Protein AF-A0AAJ2STE9-F1 (afdb_monomer_lite)

Sequence (94 aa):
MLGNLTGFHLIIVLAIILLLFGAPKLPALAKSIAQSMRIFKNEVRDDDKAPSDDYTRRDDARRDEYSRRDDATARPTTDGPVVRPSQGDLPPKS

Foldseek 3Di:
DPPPPPPVVVVVVVVVCCVVQNPVRVVVVVVVVVVVVVVVVVVVVVVVDDDDDPPVVVVVVVVVVVVVVVVVVPDPPPPDPPDDPDDDDDDDDD

Radius of gyration: 29.8 Å; chains: 1; bounding box: 43×56×97 Å

Structure (mmCIF, N/CA/C/O backbone):
data_AF-A0AAJ2STE9-F1
#
_entry.id   AF-A0AAJ2STE9-F1
#
loop_
_atom_site.group_PDB
_atom_site.id
_atom_site.type_symbol
_atom_site.label_atom_id
_atom_site.label_alt_id
_atom_site.label_comp_id
_atom_site.label_asym_id
_atom_site.label_entity_id
_atom_site.label_seq_id
_atom_site.pdbx_PDB_ins_code
_atom_site.Cartn_x
_atom_site.Cartn_y
_atom_site.Cartn_z
_atom_site.occupancy
_atom_site.B_iso_or_equiv
_atom_site.auth_seq_id
_atom_site.auth_comp_id
_atom_site.auth_asym_id
_atom_site.auth_atom_id
_atom_site.pdbx_PDB_model_num
ATOM 1 N N . MET A 1 1 ? 16.828 -20.919 -20.750 1.00 53.62 1 MET A N 1
ATOM 2 C CA . MET A 1 1 ? 17.255 -19.501 -20.723 1.00 53.62 1 MET A CA 1
ATOM 3 C C . MET A 1 1 ? 16.061 -18.558 -20.496 1.00 53.62 1 MET A C 1
ATOM 5 O O . MET A 1 1 ? 15.835 -17.662 -21.291 1.00 53.62 1 MET A O 1
ATOM 9 N N . LEU A 1 2 ? 15.275 -18.760 -19.426 1.00 56.31 2 LEU A N 1
ATOM 10 C CA . LEU A 1 2 ? 14.046 -17.981 -19.142 1.00 56.31 2 LEU A CA 1
ATOM 11 C C . LEU A 1 2 ? 13.955 -17.476 -17.685 1.00 56.31 2 LEU A C 1
ATOM 13 O O . LEU A 1 2 ? 13.053 -16.719 -17.354 1.00 56.31 2 LEU A O 1
ATOM 17 N N . GLY A 1 3 ? 14.891 -17.861 -16.810 1.00 60.22 3 GLY A N 1
ATOM 18 C CA . GLY A 1 3 ? 14.813 -17.582 -15.367 1.00 60.22 3 GLY A CA 1
ATOM 19 C C . GLY A 1 3 ? 15.256 -16.181 -14.936 1.00 60.22 3 GLY A C 1
ATOM 20 O O . GLY A 1 3 ? 15.012 -15.797 -13.801 1.00 60.22 3 GLY A O 1
ATOM 21 N N . ASN A 1 4 ? 15.878 -15.405 -15.830 1.00 60.03 4 ASN A N 1
ATOM 22 C CA . ASN A 1 4 ? 16.464 -14.103 -15.484 1.00 60.03 4 ASN A CA 1
ATOM 23 C C . ASN A 1 4 ? 15.572 -12.906 -15.855 1.00 60.03 4 ASN A C 1
ATOM 25 O O . ASN A 1 4 ? 15.936 -11.769 -15.568 1.00 60.03 4 ASN A O 1
ATOM 29 N N . LEU A 1 5 ? 14.422 -13.128 -16.507 1.00 63.59 5 LEU A N 1
ATOM 30 C CA . LEU A 1 5 ? 13.562 -12.031 -16.961 1.00 63.59 5 LEU A CA 1
ATOM 31 C C . LEU A 1 5 ? 12.538 -11.616 -15.898 1.00 63.59 5 LEU A C 1
ATOM 33 O O . LEU A 1 5 ? 12.266 -10.433 -15.750 1.00 63.59 5 LEU A O 1
ATOM 37 N N . THR A 1 6 ? 11.998 -12.528 -15.099 1.00 75.69 6 THR A N 1
ATOM 38 C CA . THR A 1 6 ? 10.863 -12.208 -14.214 1.00 75.69 6 THR A CA 1
ATOM 39 C C . THR A 1 6 ? 11.226 -11.305 -13.034 1.00 75.69 6 THR A C 1
ATOM 41 O O . THR A 1 6 ? 10.464 -10.394 -12.714 1.00 75.69 6 THR A O 1
ATOM 44 N N . GLY A 1 7 ? 12.398 -11.493 -12.419 1.00 84.25 7 GLY A N 1
ATOM 45 C CA . GLY A 1 7 ? 12.797 -10.721 -11.235 1.00 84.25 7 GLY A CA 1
ATOM 46 C C . GLY A 1 7 ? 12.961 -9.225 -11.515 1.00 84.25 7 GLY A C 1
ATOM 47 O O . GLY A 1 7 ? 12.359 -8.393 -10.840 1.00 84.25 7 GLY A O 1
ATOM 48 N N . PHE A 1 8 ? 13.728 -8.873 -12.552 1.00 89.06 8 PHE A N 1
ATOM 49 C CA . PHE A 1 8 ? 13.997 -7.468 -12.874 1.00 89.06 8 PHE A CA 1
ATOM 50 C C . PHE A 1 8 ? 12.779 -6.764 -13.493 1.00 89.06 8 PHE A C 1
ATOM 52 O O . PHE A 1 8 ? 12.551 -5.586 -13.227 1.00 89.06 8 PHE A O 1
ATOM 59 N N . HIS A 1 9 ? 11.949 -7.485 -14.259 1.00 87.50 9 HIS A N 1
ATOM 60 C CA . HIS A 1 9 ? 10.723 -6.921 -14.832 1.00 87.50 9 HIS A CA 1
ATOM 61 C C . HIS A 1 9 ? 9.717 -6.519 -13.746 1.00 87.50 9 HIS A C 1
ATOM 63 O O . HIS A 1 9 ? 9.135 -5.440 -13.839 1.00 87.50 9 HIS A O 1
ATOM 69 N N . LEU A 1 10 ? 9.547 -7.324 -12.688 1.00 90.00 10 LEU A N 1
ATOM 70 C CA . LEU A 1 10 ? 8.665 -6.957 -11.573 1.00 90.00 10 LEU A CA 1
ATOM 71 C C . LEU A 1 10 ? 9.131 -5.689 -10.852 1.00 90.00 10 LEU A C 1
ATOM 73 O O . LEU A 1 10 ? 8.302 -4.846 -10.515 1.00 90.00 10 LEU A O 1
ATOM 77 N N . ILE A 1 11 ? 10.443 -5.518 -10.663 1.00 91.62 11 ILE A N 1
ATOM 78 C CA . ILE A 1 11 ? 11.003 -4.300 -10.060 1.00 91.62 11 ILE A CA 1
ATOM 79 C C . ILE A 1 11 ? 10.712 -3.078 -10.939 1.00 91.62 11 ILE A C 1
ATOM 81 O O . ILE A 1 11 ? 10.294 -2.047 -10.418 1.00 91.62 11 ILE A O 1
ATOM 85 N N . ILE A 1 12 ? 10.878 -3.192 -12.261 1.00 92.81 12 ILE A N 1
ATOM 86 C CA . ILE A 1 12 ? 10.591 -2.096 -13.201 1.00 92.81 12 ILE A CA 1
ATOM 87 C C . ILE A 1 12 ? 9.106 -1.712 -13.160 1.00 92.81 12 ILE A C 1
ATOM 89 O O . ILE A 1 12 ? 8.780 -0.530 -13.071 1.00 92.81 12 ILE A O 1
ATOM 93 N N . VAL A 1 13 ? 8.197 -2.691 -13.173 1.00 92.31 13 VAL A N 1
ATOM 94 C CA . VAL A 1 13 ? 6.752 -2.427 -13.081 1.00 92.31 13 VAL A CA 1
ATOM 95 C C . VAL A 1 13 ? 6.405 -1.758 -11.749 1.00 92.31 13 VAL A C 1
ATOM 97 O O . VAL A 1 13 ? 5.682 -0.762 -11.733 1.00 92.31 13 VAL A O 1
ATOM 100 N N . LEU A 1 14 ? 6.965 -2.246 -10.638 1.00 91.50 14 LEU A N 1
ATOM 101 C CA . LEU A 1 14 ? 6.773 -1.640 -9.322 1.00 91.50 14 LEU A CA 1
ATOM 102 C C . LEU A 1 14 ? 7.294 -0.196 -9.283 1.00 91.50 14 LEU A C 1
ATOM 104 O O . LEU A 1 14 ? 6.626 0.674 -8.727 1.00 91.50 14 LEU A O 1
ATOM 108 N N . ALA A 1 15 ? 8.444 0.073 -9.907 1.00 93.12 15 ALA A N 1
ATOM 109 C CA . ALA A 1 15 ? 9.016 1.411 -10.006 1.00 93.12 15 ALA A CA 1
ATOM 110 C C . ALA A 1 15 ? 8.105 2.370 -10.788 1.00 93.12 15 ALA A C 1
ATOM 112 O O . ALA A 1 15 ? 7.901 3.498 -10.347 1.00 93.12 15 ALA A O 1
ATOM 113 N N . 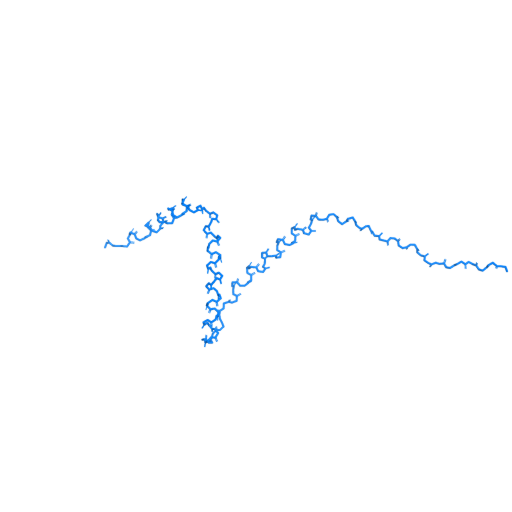ILE A 1 16 ? 7.500 1.921 -11.894 1.00 93.94 16 ILE A N 1
ATOM 114 C CA . ILE A 1 16 ? 6.529 2.720 -12.659 1.00 93.94 16 ILE A CA 1
ATOM 115 C C . ILE A 1 16 ? 5.294 3.024 -11.801 1.00 93.94 16 ILE A C 1
ATOM 117 O O . ILE A 1 16 ? 4.886 4.178 -11.702 1.00 93.94 16 ILE A O 1
ATOM 121 N N . ILE A 1 17 ? 4.728 2.022 -11.122 1.00 91.94 17 ILE A N 1
ATOM 122 C CA . ILE A 1 17 ? 3.568 2.219 -10.237 1.00 91.94 17 ILE A CA 1
ATOM 123 C C . ILE A 1 17 ? 3.913 3.200 -9.104 1.00 91.94 17 ILE A C 1
ATOM 125 O O . ILE A 1 17 ? 3.131 4.100 -8.813 1.00 91.94 17 ILE A O 1
ATOM 129 N N . LEU A 1 18 ? 5.096 3.088 -8.497 1.00 91.31 18 LEU A N 1
ATOM 130 C CA . LEU A 1 18 ? 5.584 4.040 -7.495 1.00 91.31 18 LEU A CA 1
ATOM 131 C C . LEU A 1 18 ? 5.753 5.455 -8.057 1.00 91.31 18 LEU A C 1
ATOM 133 O O . LEU A 1 18 ? 5.501 6.410 -7.330 1.00 91.31 18 LEU A O 1
ATOM 137 N N . LEU A 1 19 ? 6.150 5.607 -9.322 1.00 93.12 19 LEU A N 1
ATOM 138 C CA . LEU A 1 19 ? 6.268 6.914 -9.970 1.00 93.12 19 LEU A CA 1
ATOM 139 C C . LEU A 1 19 ? 4.894 7.565 -10.195 1.00 93.12 19 LEU A C 1
ATOM 141 O O . LEU A 1 19 ? 4.742 8.765 -9.988 1.00 93.12 19 LEU A O 1
ATOM 145 N N . LEU A 1 20 ? 3.896 6.771 -10.601 1.00 92.38 20 LEU A N 1
ATOM 146 C CA . LEU A 1 20 ? 2.538 7.245 -10.893 1.00 92.38 20 LEU A CA 1
ATOM 147 C C . LEU A 1 20 ? 1.732 7.519 -9.619 1.00 92.38 20 LEU A C 1
ATOM 149 O O . LEU A 1 20 ? 1.058 8.540 -9.506 1.00 92.38 20 LEU A O 1
ATOM 153 N N . PHE A 1 21 ? 1.771 6.584 -8.671 1.00 88.44 21 PHE A N 1
ATOM 154 C CA . PHE A 1 21 ? 0.972 6.638 -7.450 1.00 88.44 21 PHE A CA 1
ATOM 155 C C . PHE A 1 21 ? 1.722 7.305 -6.290 1.00 88.44 21 PHE A C 1
ATOM 157 O O . PHE A 1 21 ? 1.094 7.853 -5.389 1.00 88.44 21 PHE A O 1
ATOM 164 N N . GLY A 1 22 ? 3.054 7.295 -6.294 1.00 86.12 22 GLY A N 1
ATOM 165 C CA . GLY A 1 22 ? 3.879 7.759 -5.180 1.00 86.12 22 GLY A CA 1
ATOM 166 C C . GLY A 1 22 ? 4.012 6.724 -4.054 1.00 86.12 22 GLY A C 1
ATOM 167 O O . GLY A 1 22 ? 3.117 5.914 -3.797 1.00 86.12 22 GLY A O 1
ATOM 168 N N . ALA A 1 23 ? 5.120 6.803 -3.310 1.00 83.69 23 ALA A N 1
ATOM 169 C CA . ALA A 1 23 ? 5.402 5.941 -2.157 1.00 83.69 23 ALA A CA 1
ATOM 170 C C . ALA A 1 23 ? 4.292 5.886 -1.076 1.00 83.69 23 ALA A C 1
ATOM 172 O O . ALA A 1 23 ? 4.038 4.792 -0.575 1.00 83.69 23 ALA A O 1
ATOM 173 N N . PRO A 1 24 ? 3.586 6.981 -0.706 1.00 83.19 24 PRO A N 1
ATOM 174 C CA . PRO A 1 24 ? 2.590 6.919 0.369 1.00 83.19 24 PRO A CA 1
ATOM 175 C C . PRO A 1 24 ? 1.227 6.345 -0.056 1.00 83.19 24 PRO A C 1
ATOM 177 O O . PRO A 1 24 ? 0.434 5.971 0.807 1.00 83.19 24 PRO A O 1
ATOM 180 N N . LYS A 1 25 ? 0.916 6.259 -1.358 1.00 85.19 25 LYS A N 1
ATOM 181 C CA . LYS A 1 25 ? -0.401 5.790 -1.833 1.00 85.19 25 LYS A CA 1
ATOM 182 C C . LYS A 1 25 ? -0.493 4.266 -1.922 1.00 85.19 25 LYS A C 1
ATOM 184 O O . LYS A 1 25 ? -1.550 3.716 -1.627 1.00 85.19 25 LYS A O 1
ATOM 189 N N . LEU A 1 26 ? 0.602 3.578 -2.248 1.00 89.62 26 LEU A N 1
ATOM 190 C CA . LEU A 1 26 ? 0.657 2.111 -2.246 1.00 89.62 26 LEU A CA 1
ATOM 191 C C . LEU A 1 26 ? 0.298 1.461 -0.898 1.00 89.62 26 LEU A C 1
ATOM 193 O O . LEU A 1 26 ? -0.562 0.581 -0.900 1.00 89.62 26 LEU A O 1
ATOM 197 N N . PRO A 1 27 ? 0.869 1.871 0.253 1.00 83.19 27 PRO A N 1
ATOM 198 C CA . PRO A 1 27 ? 0.520 1.265 1.537 1.00 83.19 27 PRO A CA 1
ATOM 199 C C . PRO A 1 27 ? -0.932 1.546 1.939 1.00 83.19 27 PRO A C 1
ATOM 201 O O . PRO A 1 27 ? -1.574 0.689 2.542 1.00 83.19 27 PRO A O 1
ATOM 204 N N . ALA A 1 28 ? -1.480 2.709 1.572 1.00 88.25 28 ALA A N 1
ATOM 205 C CA . ALA A 1 28 ? -2.879 3.038 1.834 1.00 88.25 28 ALA A CA 1
ATOM 206 C C . ALA A 1 28 ? -3.841 2.133 1.041 1.00 88.25 28 ALA A C 1
ATOM 208 O O . ALA A 1 28 ? -4.790 1.597 1.613 1.00 88.25 28 ALA A O 1
ATOM 209 N N . LEU A 1 29 ? -3.563 1.917 -0.250 1.00 90.19 29 LEU A N 1
ATOM 210 C CA . LEU A 1 29 ? -4.336 1.012 -1.108 1.00 90.19 29 LEU A CA 1
ATOM 211 C C . LEU A 1 29 ? -4.177 -0.454 -0.686 1.00 90.19 29 LEU A C 1
ATOM 213 O O . LEU A 1 29 ? -5.150 -1.200 -0.649 1.00 90.19 29 LEU A O 1
ATOM 217 N N . ALA A 1 30 ? -2.966 -0.870 -0.308 1.00 89.88 30 ALA A N 1
ATOM 218 C CA . ALA A 1 30 ? -2.731 -2.213 0.211 1.00 89.88 30 ALA A CA 1
ATOM 219 C C . ALA A 1 30 ? -3.524 -2.463 1.502 1.00 89.88 30 ALA A C 1
ATOM 221 O O . ALA A 1 30 ? -4.119 -3.527 1.649 1.00 89.88 30 ALA A O 1
ATOM 222 N N . LYS A 1 31 ? -3.593 -1.477 2.411 1.00 88.56 31 LYS A N 1
ATOM 223 C CA . LYS A 1 31 ? -4.361 -1.589 3.659 1.00 88.56 31 LYS A CA 1
ATOM 224 C C . LYS A 1 31 ? -5.864 -1.756 3.400 1.00 88.56 31 LYS A C 1
ATOM 226 O O . LYS A 1 31 ? -6.482 -2.600 4.045 1.00 88.56 31 LYS A O 1
ATOM 231 N N . SER A 1 32 ? -6.447 -1.010 2.455 1.00 89.75 32 SER A N 1
ATOM 232 C CA . SER A 1 32 ? -7.876 -1.149 2.127 1.00 89.75 32 SER A CA 1
ATOM 233 C C . SER A 1 32 ? -8.194 -2.490 1.460 1.00 89.75 32 SER A C 1
ATOM 235 O O . SER A 1 32 ? -9.145 -3.156 1.867 1.00 89.75 32 SER A O 1
ATOM 237 N N . ILE A 1 33 ? -7.362 -2.935 0.511 1.00 91.94 33 ILE A N 1
ATOM 238 C CA . ILE A 1 33 ? -7.517 -4.237 -0.158 1.00 91.94 33 ILE A CA 1
ATOM 239 C C . ILE A 1 33 ? -7.341 -5.387 0.841 1.00 91.94 33 ILE A C 1
ATOM 241 O O . ILE A 1 33 ? -8.154 -6.309 0.866 1.00 91.94 33 ILE A O 1
ATOM 245 N N . ALA A 1 34 ? -6.321 -5.326 1.702 1.00 87.56 34 ALA A N 1
ATOM 246 C CA . ALA A 1 34 ? -6.071 -6.347 2.717 1.00 87.56 34 ALA A CA 1
ATOM 247 C C . ALA A 1 34 ? -7.244 -6.478 3.699 1.00 87.56 34 ALA A C 1
ATOM 249 O O . ALA A 1 34 ? -7.613 -7.592 4.071 1.00 87.56 34 ALA A O 1
ATOM 250 N N . GLN A 1 35 ? -7.870 -5.360 4.080 1.00 89.38 35 GLN A N 1
ATOM 251 C CA . GLN A 1 35 ? -9.052 -5.374 4.939 1.00 89.38 35 GLN A CA 1
ATOM 252 C C . GLN A 1 35 ? -10.242 -6.068 4.256 1.00 89.38 35 GLN A C 1
ATOM 254 O O . GLN A 1 35 ? -10.877 -6.920 4.876 1.00 89.38 35 GLN A O 1
ATOM 259 N N . SER A 1 36 ? -10.502 -5.778 2.974 1.00 90.31 36 SER A N 1
ATOM 260 C CA . SER A 1 36 ? -11.545 -6.463 2.192 1.00 90.31 36 SER A CA 1
ATOM 261 C C . SER A 1 36 ? -11.263 -7.960 2.028 1.00 90.31 36 SER A C 1
ATOM 263 O O . SER A 1 36 ? -12.168 -8.778 2.181 1.00 90.31 36 SER A O 1
ATOM 265 N N . MET A 1 37 ? -10.003 -8.340 1.781 1.00 91.06 37 MET A N 1
ATOM 266 C CA . MET A 1 37 ? -9.606 -9.748 1.673 1.00 91.06 37 MET A CA 1
ATOM 267 C C . MET A 1 37 ? -9.715 -10.495 3.004 1.00 91.06 37 MET A C 1
ATOM 269 O O . MET A 1 37 ? -10.042 -11.677 2.997 1.00 91.06 37 MET A O 1
ATOM 273 N N . ARG A 1 38 ? -9.455 -9.838 4.142 1.00 86.31 38 ARG A N 1
ATOM 274 C CA . ARG A 1 38 ? -9.591 -10.447 5.473 1.00 86.31 38 ARG A CA 1
ATOM 275 C C . ARG A 1 38 ? -11.041 -10.815 5.772 1.00 86.31 38 ARG A C 1
ATOM 277 O O . ARG A 1 38 ? -11.281 -11.909 6.261 1.00 86.31 38 ARG A O 1
ATOM 284 N N . ILE A 1 39 ? -11.985 -9.930 5.452 1.00 87.25 39 ILE A N 1
ATOM 285 C CA . ILE A 1 39 ? -13.421 -10.187 5.643 1.00 87.25 39 ILE A CA 1
ATOM 286 C C . ILE A 1 39 ? -13.854 -11.369 4.771 1.00 87.25 39 ILE A C 1
ATOM 288 O O . ILE A 1 39 ? -14.373 -12.347 5.294 1.00 87.25 39 ILE A O 1
ATOM 292 N N . PHE A 1 40 ? -13.512 -11.337 3.480 1.00 89.19 40 PHE A N 1
ATOM 293 C CA . PHE A 1 40 ? -13.817 -12.431 2.557 1.00 89.19 40 PHE A CA 1
ATOM 294 C C . PHE A 1 40 ? -13.182 -13.763 2.986 1.00 89.19 40 PHE A C 1
ATOM 296 O O . PHE A 1 40 ? -13.821 -14.806 2.953 1.00 89.19 40 PHE A O 1
ATOM 303 N N . LYS A 1 41 ? -11.917 -13.748 3.428 1.00 83.25 41 LYS A N 1
ATOM 304 C CA . LYS A 1 41 ? -11.224 -14.946 3.924 1.00 83.25 41 LYS A CA 1
ATOM 305 C C . LYS A 1 41 ? -11.880 -15.495 5.190 1.00 83.25 41 LYS A C 1
ATOM 307 O O . LYS A 1 41 ? -11.911 -16.709 5.338 1.00 83.25 41 LYS A O 1
ATOM 312 N N . ASN A 1 42 ? -12.347 -14.631 6.087 1.00 84.12 42 ASN A N 1
ATOM 313 C CA . ASN A 1 42 ? -13.007 -15.044 7.321 1.00 84.12 42 ASN A CA 1
ATOM 314 C C . ASN A 1 42 ? -14.366 -15.684 7.030 1.00 84.12 42 ASN A C 1
ATOM 316 O O . ASN A 1 42 ? -14.591 -16.795 7.483 1.00 84.12 42 ASN A O 1
ATOM 320 N N . GLU A 1 43 ? -15.199 -15.050 6.199 1.00 81.00 43 GLU A N 1
ATOM 321 C CA . GLU A 1 43 ? -16.499 -15.607 5.799 1.00 81.00 43 GLU A CA 1
ATOM 322 C C . GLU A 1 43 ? -16.342 -16.961 5.091 1.00 81.00 43 GLU A C 1
ATOM 324 O O . GLU A 1 43 ? -17.051 -17.906 5.408 1.00 81.00 43 GLU A O 1
ATOM 329 N N . VAL A 1 44 ? -15.351 -17.097 4.202 1.00 82.38 44 VAL A N 1
ATOM 330 C CA . VAL A 1 44 ? -15.073 -18.369 3.508 1.00 82.38 44 VAL A CA 1
ATOM 331 C C . VAL A 1 44 ? -14.465 -19.429 4.442 1.00 82.38 44 VAL A C 1
ATOM 333 O O . VAL A 1 44 ? -14.670 -20.620 4.237 1.00 82.38 44 VAL A O 1
ATOM 336 N N . ARG A 1 45 ? -13.698 -19.034 5.468 1.00 74.31 45 ARG A N 1
ATOM 337 C CA . ARG A 1 45 ? -13.110 -19.966 6.452 1.00 74.31 45 ARG A CA 1
ATOM 338 C C . ARG A 1 45 ? -14.096 -20.416 7.526 1.00 74.31 45 A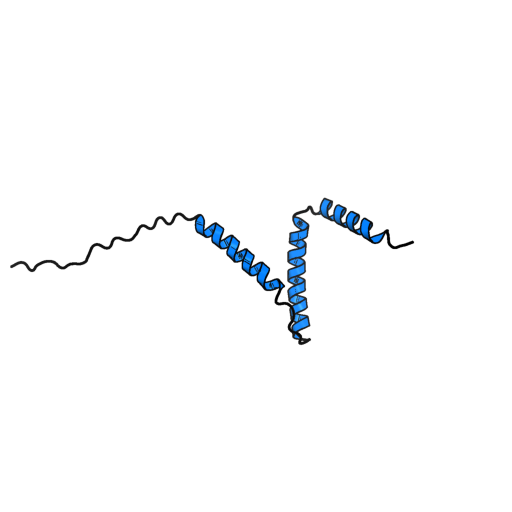RG A C 1
ATOM 340 O O . ARG A 1 45 ? -13.880 -21.472 8.110 1.00 74.31 45 ARG A O 1
ATOM 347 N N . ASP A 1 46 ? -15.135 -19.638 7.808 1.00 64.62 46 ASP A N 1
ATOM 348 C CA . ASP A 1 46 ? -16.165 -20.028 8.774 1.00 64.62 46 ASP A CA 1
ATOM 349 C C . ASP A 1 46 ? -16.981 -21.239 8.272 1.00 64.62 46 ASP A C 1
ATOM 351 O O . ASP A 1 46 ? -17.437 -22.046 9.087 1.00 64.62 46 ASP A O 1
ATOM 355 N N . ASP A 1 47 ? -17.055 -21.440 6.950 1.00 63.53 47 ASP A N 1
ATOM 356 C CA . ASP A 1 47 ? -17.639 -22.634 6.324 1.00 63.53 47 ASP A CA 1
ATOM 357 C C . ASP A 1 47 ? -16.685 -23.854 6.343 1.00 63.53 47 ASP A C 1
ATOM 359 O O . ASP A 1 47 ? -17.125 -24.993 6.519 1.00 63.53 47 ASP A O 1
ATOM 363 N N . ASP A 1 48 ? -15.368 -23.628 6.259 1.00 62.56 48 ASP A N 1
ATOM 364 C CA . ASP A 1 48 ? -14.317 -24.657 6.284 1.00 62.56 48 ASP A CA 1
ATOM 365 C C . ASP A 1 48 ? -13.549 -24.636 7.624 1.00 62.56 48 ASP A C 1
ATOM 367 O O . ASP A 1 48 ? -12.466 -24.058 7.738 1.00 62.56 48 ASP A O 1
ATO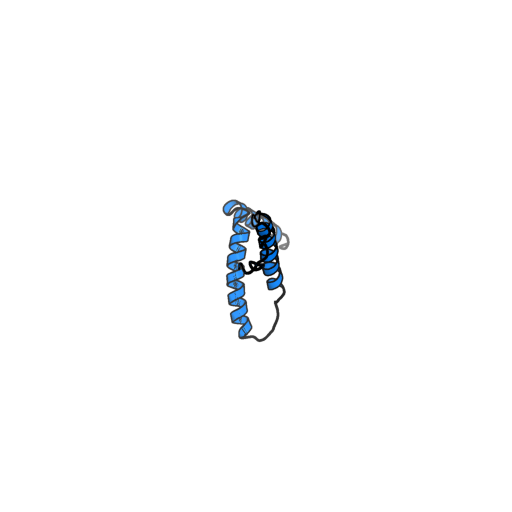M 371 N N . LYS A 1 49 ? -14.093 -25.279 8.670 1.00 56.09 49 LYS A N 1
ATOM 372 C CA . LYS A 1 49 ? -13.496 -25.354 10.025 1.00 56.09 49 LYS A CA 1
ATOM 373 C C . LYS A 1 49 ? -11.974 -25.623 10.035 1.00 56.09 49 LYS A C 1
ATOM 375 O O . LYS A 1 49 ? -11.541 -26.776 10.035 1.00 56.09 49 LYS A O 1
ATOM 380 N N . ALA A 1 50 ? -11.174 -24.574 10.232 1.00 53.97 50 ALA A N 1
ATOM 381 C CA . ALA A 1 50 ? -9.824 -24.650 10.797 1.00 53.97 50 ALA A CA 1
ATOM 382 C C . ALA A 1 50 ? -9.429 -23.319 11.478 1.00 53.97 50 ALA A C 1
ATOM 384 O O . ALA A 1 50 ? -9.479 -22.264 10.840 1.00 53.97 50 ALA A O 1
ATOM 385 N N . PRO A 1 51 ? -8.998 -23.329 12.757 1.00 54.31 51 PRO A N 1
ATOM 386 C CA . PRO A 1 51 ? -8.598 -22.124 13.467 1.00 54.31 51 PRO A CA 1
ATOM 387 C C . PRO A 1 51 ? -7.127 -21.823 13.173 1.00 54.31 51 PRO A C 1
ATOM 389 O O . PRO A 1 51 ? -6.223 -22.325 13.838 1.00 54.31 51 PRO A O 1
ATOM 392 N N . SER A 1 52 ? -6.864 -20.983 12.181 1.00 60.44 52 SER A N 1
ATOM 393 C CA . SER A 1 52 ? -5.537 -20.393 12.011 1.00 60.44 52 SER A CA 1
ATOM 394 C C . SER A 1 52 ? -5.684 -18.979 11.476 1.00 60.44 52 SER A C 1
ATOM 396 O O . SER A 1 52 ? -6.091 -18.810 10.329 1.00 60.44 52 SER A O 1
ATOM 398 N N . ASP A 1 53 ? -5.427 -17.988 12.335 1.00 59.09 53 ASP A N 1
ATOM 399 C CA . ASP A 1 53 ? -4.605 -16.793 12.060 1.00 59.09 53 ASP A CA 1
ATOM 400 C C . ASP A 1 53 ? -4.906 -15.682 13.087 1.00 59.09 53 ASP A C 1
ATOM 402 O O . ASP A 1 53 ? -5.471 -14.634 12.778 1.00 59.09 53 ASP A O 1
ATOM 406 N N . ASP A 1 54 ? -4.501 -15.908 14.342 1.00 58.78 54 ASP A N 1
ATOM 407 C CA . ASP A 1 54 ? -4.557 -14.900 15.421 1.00 58.78 54 ASP A CA 1
ATOM 408 C C . ASP A 1 54 ? -3.294 -14.002 15.453 1.00 58.78 54 ASP A C 1
ATOM 410 O O . ASP A 1 54 ? -3.186 -13.049 16.225 1.00 58.78 54 ASP A O 1
ATOM 414 N N . TYR A 1 55 ? -2.319 -14.266 14.575 1.00 58.47 55 TYR A N 1
ATOM 415 C CA . TYR A 1 55 ? -1.047 -13.537 14.535 1.00 58.47 55 TYR A CA 1
ATOM 416 C C . TYR A 1 55 ? -1.192 -12.098 14.017 1.00 58.47 55 TYR A C 1
ATOM 418 O O . TYR A 1 55 ? -0.523 -11.203 14.518 1.00 58.47 55 TYR A O 1
ATOM 426 N N . THR A 1 56 ? -2.119 -11.828 13.093 1.00 62.06 56 THR A N 1
ATOM 427 C CA . THR A 1 56 ? -2.294 -10.488 12.496 1.00 62.06 56 THR A CA 1
ATOM 428 C C . THR A 1 56 ? -3.124 -9.538 13.370 1.00 62.06 56 THR A C 1
ATOM 430 O O . THR A 1 56 ? -3.176 -8.343 13.106 1.00 62.06 56 THR A O 1
ATOM 433 N N . ARG A 1 57 ? -3.812 -10.030 14.414 1.00 60.62 57 ARG A N 1
ATOM 434 C CA . ARG A 1 57 ? -4.668 -9.192 15.280 1.00 60.62 57 ARG A CA 1
ATOM 435 C C . ARG A 1 57 ? -3.879 -8.431 16.353 1.00 60.62 57 ARG A C 1
ATOM 437 O O . ARG A 1 57 ? -4.326 -7.373 16.789 1.00 60.62 57 ARG A O 1
ATOM 444 N N . ARG A 1 58 ? -2.721 -8.948 16.781 1.00 59.69 58 ARG A N 1
ATOM 445 C CA . ARG A 1 58 ? -1.919 -8.339 17.860 1.00 59.69 58 ARG A CA 1
ATOM 446 C C . ARG A 1 58 ? -1.166 -7.078 17.438 1.00 59.69 58 ARG A C 1
ATOM 448 O O . ARG A 1 58 ? -1.000 -6.198 18.277 1.00 59.69 58 ARG A O 1
ATOM 455 N N . ASP A 1 59 ? -0.746 -6.966 16.179 1.00 60.81 59 ASP A N 1
ATOM 456 C CA . ASP A 1 59 ? 0.029 -5.807 15.712 1.00 60.81 59 ASP A CA 1
ATOM 457 C C . ASP A 1 59 ? -0.807 -4.520 15.602 1.00 60.81 59 ASP A C 1
ATOM 459 O O . ASP A 1 59 ? -0.315 -3.441 15.940 1.00 60.81 59 ASP A O 1
ATOM 463 N N . ASP A 1 60 ? -2.084 -4.619 15.214 1.00 62.25 60 ASP A N 1
ATOM 464 C CA . ASP A 1 60 ? -2.981 -3.456 15.138 1.00 62.25 60 ASP A CA 1
ATOM 465 C C . ASP A 1 60 ? -3.362 -2.939 16.539 1.00 62.25 60 ASP A C 1
ATOM 467 O O . ASP A 1 60 ? -3.238 -1.746 16.813 1.00 62.25 60 ASP A O 1
ATOM 471 N N . ALA A 1 61 ? -3.706 -3.834 17.476 1.00 60.88 61 ALA A N 1
ATOM 472 C CA . ALA A 1 61 ? -4.088 -3.450 18.842 1.00 60.88 61 ALA A CA 1
ATOM 473 C C . ALA A 1 61 ? -2.954 -2.749 19.619 1.00 60.88 61 ALA A C 1
ATOM 475 O O . ALA A 1 61 ? -3.206 -1.902 20.476 1.00 60.88 61 ALA A O 1
ATOM 476 N N . ARG A 1 62 ? -1.691 -3.077 19.313 1.00 62.91 62 ARG A N 1
ATOM 477 C CA . ARG A 1 62 ? -0.520 -2.485 19.978 1.00 62.91 62 ARG A CA 1
ATOM 478 C C . ARG A 1 62 ? -0.163 -1.096 19.438 1.00 62.91 62 ARG A C 1
ATOM 480 O O . ARG A 1 62 ? 0.414 -0.296 20.174 1.00 62.91 62 ARG A O 1
ATOM 487 N N . ARG A 1 63 ? -0.502 -0.797 18.176 1.00 63.69 63 ARG A N 1
ATOM 488 C CA . ARG A 1 63 ? -0.326 0.542 17.579 1.00 63.69 63 ARG A CA 1
ATOM 489 C C . ARG A 1 63 ? -1.279 1.562 18.191 1.00 63.69 63 ARG A C 1
ATOM 491 O O . ARG A 1 63 ? -0.845 2.668 18.505 1.00 63.69 63 ARG A O 1
ATOM 498 N N . ASP A 1 64 ? -2.527 1.166 18.422 1.00 63.53 64 ASP A N 1
ATOM 499 C CA . ASP A 1 64 ? -3.547 2.043 19.004 1.00 63.53 64 ASP A CA 1
ATOM 500 C C . ASP A 1 64 ? -3.221 2.419 20.461 1.00 63.53 64 ASP A C 1
ATOM 502 O O . ASP A 1 64 ? -3.481 3.542 20.895 1.00 63.53 64 ASP A O 1
ATOM 506 N N . GLU A 1 65 ? -2.594 1.512 21.218 1.00 63.50 65 GLU A N 1
ATOM 507 C CA . GLU A 1 65 ? -2.178 1.781 22.599 1.00 63.50 65 GLU A CA 1
ATOM 508 C C . GLU A 1 65 ? -0.963 2.725 22.685 1.00 63.50 65 GLU A C 1
ATOM 510 O O . GLU A 1 65 ? -0.901 3.557 23.592 1.00 63.50 65 GLU A O 1
ATOM 515 N N . TYR A 1 66 ? -0.023 2.650 21.733 1.00 62.72 66 TYR A N 1
ATOM 516 C CA . TYR A 1 66 ? 1.138 3.549 21.688 1.00 62.72 66 TYR A CA 1
ATOM 517 C C . TYR A 1 66 ? 0.719 4.985 21.339 1.00 62.72 66 TYR A C 1
ATOM 519 O O . TYR A 1 66 ? 1.026 5.914 22.082 1.00 62.72 66 TYR A O 1
ATOM 527 N N . SER A 1 67 ? -0.101 5.163 20.296 1.00 65.69 67 SER A N 1
ATOM 528 C CA . SER A 1 67 ? -0.594 6.489 19.894 1.00 65.69 67 SER A CA 1
ATOM 529 C C . SER A 1 67 ? -1.488 7.159 20.946 1.00 65.69 67 SER A C 1
ATOM 531 O O . SER A 1 67 ? -1.533 8.384 21.019 1.00 65.69 67 SER A O 1
ATOM 533 N N . ARG A 1 68 ? -2.178 6.387 21.797 1.00 65.06 68 ARG A N 1
ATOM 534 C CA . ARG A 1 68 ? -3.031 6.933 22.867 1.00 65.06 68 ARG A CA 1
ATOM 535 C C . ARG A 1 68 ? -2.237 7.394 24.099 1.00 65.06 68 ARG A C 1
ATOM 537 O O . ARG A 1 68 ? -2.701 8.279 24.815 1.00 65.06 68 ARG A O 1
ATOM 544 N N . ARG A 1 69 ? -1.058 6.814 24.362 1.00 62.22 69 ARG A N 1
ATOM 545 C CA . ARG A 1 69 ? -0.176 7.232 25.472 1.00 62.22 69 ARG A CA 1
ATOM 546 C C . ARG A 1 69 ? 0.577 8.529 25.164 1.00 62.22 69 ARG A C 1
ATOM 548 O O . ARG A 1 69 ? 0.767 9.334 26.075 1.00 62.22 69 ARG A O 1
ATOM 555 N N . ASP A 1 70 ? 0.930 8.755 23.901 1.00 61.28 70 ASP A N 1
ATOM 556 C CA . ASP A 1 70 ? 1.580 9.997 23.466 1.00 61.28 70 ASP A CA 1
ATOM 557 C C . ASP A 1 70 ? 0.629 11.210 23.564 1.00 61.28 70 ASP A C 1
ATOM 559 O O . ASP A 1 70 ? 1.046 12.295 23.966 1.00 61.28 70 ASP A O 1
ATOM 563 N N . ASP A 1 71 ? -0.671 11.017 23.312 1.00 60.47 71 ASP A N 1
ATOM 564 C CA . ASP A 1 71 ? -1.695 12.073 23.419 1.00 60.47 71 ASP A CA 1
ATOM 565 C C . ASP A 1 71 ? -2.052 12.411 24.887 1.00 60.47 71 ASP A C 1
ATOM 567 O O . ASP A 1 71 ? -2.283 13.566 25.251 1.00 60.47 71 ASP A O 1
ATOM 571 N N . ALA A 1 72 ? -2.000 11.417 25.785 1.00 60.31 72 ALA A N 1
ATOM 572 C CA . ALA A 1 72 ? -2.297 11.591 27.211 1.00 60.31 72 ALA A CA 1
ATOM 573 C C . ALA A 1 72 ? -1.257 12.437 27.975 1.00 60.31 72 ALA A C 1
ATOM 575 O O . ALA A 1 72 ? -1.567 12.959 29.045 1.00 60.31 72 ALA A O 1
ATOM 576 N N . THR A 1 73 ? -0.049 12.611 27.430 1.00 62.66 73 THR A N 1
ATOM 577 C CA . THR A 1 73 ? 1.010 13.432 28.051 1.00 62.66 73 THR A CA 1
ATOM 578 C C . THR A 1 73 ? 0.900 14.921 27.673 1.00 62.66 73 THR A C 1
ATOM 580 O O . THR A 1 73 ? 1.532 15.767 28.300 1.00 62.66 73 THR A O 1
ATOM 583 N N . ALA A 1 74 ? 0.052 15.282 26.699 1.00 59.94 74 ALA A N 1
ATOM 584 C CA . ALA A 1 74 ? -0.086 16.656 26.201 1.00 59.94 74 ALA A CA 1
ATOM 585 C C . ALA A 1 74 ? -1.188 17.493 26.887 1.00 59.94 74 ALA A C 1
ATOM 587 O O . ALA A 1 74 ? -1.406 18.645 26.509 1.00 59.94 74 ALA A O 1
ATOM 588 N N . ARG A 1 75 ? -1.887 16.964 27.902 1.00 51.12 75 ARG A N 1
ATOM 589 C CA . ARG A 1 75 ? -2.847 17.753 28.693 1.00 51.12 75 ARG A CA 1
ATOM 590 C C . ARG A 1 75 ? -2.212 18.121 30.037 1.00 51.12 75 ARG A C 1
ATOM 592 O O . ARG A 1 75 ? -2.106 17.243 30.891 1.00 51.12 75 ARG A O 1
ATOM 599 N N . PRO A 1 76 ? -1.824 19.389 30.280 1.00 59.44 76 PRO A N 1
ATOM 600 C CA . PRO A 1 76 ? -1.553 19.829 31.636 1.00 59.44 76 PRO A CA 1
ATOM 601 C C . PRO A 1 76 ? -2.885 19.754 32.385 1.00 59.44 76 PRO A C 1
ATOM 603 O O . PRO A 1 76 ? -3.810 20.524 32.128 1.00 59.44 76 PRO A O 1
ATOM 606 N N . THR A 1 77 ? -3.021 18.776 33.273 1.00 60.00 77 THR A N 1
ATOM 607 C CA . THR A 1 77 ? -4.098 18.742 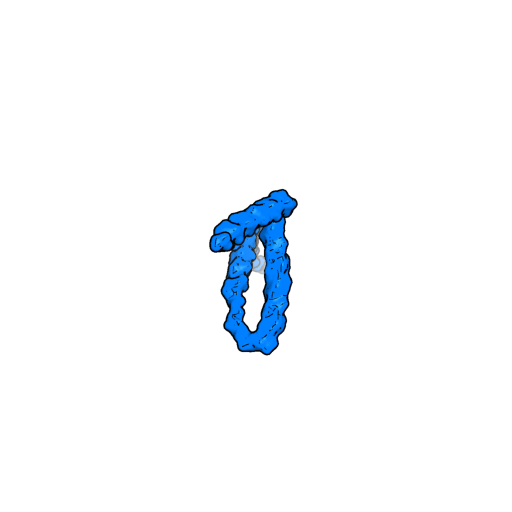34.256 1.00 60.00 77 THR A CA 1
ATOM 608 C C . THR A 1 77 ? -3.878 19.906 35.213 1.00 60.00 77 THR A C 1
ATOM 610 O O . THR A 1 77 ? -3.192 19.780 36.224 1.00 60.00 77 THR A O 1
ATOM 613 N N . THR A 1 78 ? -4.436 21.069 34.887 1.00 62.00 78 THR A N 1
ATOM 614 C CA . THR A 1 78 ? -4.763 22.076 35.895 1.00 62.00 78 THR A CA 1
ATOM 615 C C . THR A 1 78 ? -6.042 21.619 36.581 1.00 62.00 78 THR A C 1
ATOM 617 O O . THR A 1 78 ? -7.125 22.109 36.290 1.00 62.00 78 THR A O 1
ATOM 620 N N . ASP A 1 79 ? -5.920 20.634 37.463 1.00 56.88 79 ASP A N 1
ATOM 621 C CA . ASP A 1 79 ? -6.902 20.435 38.521 1.00 56.88 79 ASP A CA 1
ATOM 622 C C . ASP A 1 79 ? -6.110 20.133 39.789 1.00 56.88 79 ASP A C 1
ATOM 624 O O . ASP A 1 79 ? -5.531 19.058 39.964 1.00 56.88 79 ASP A O 1
ATOM 628 N N . GLY A 1 80 ? -5.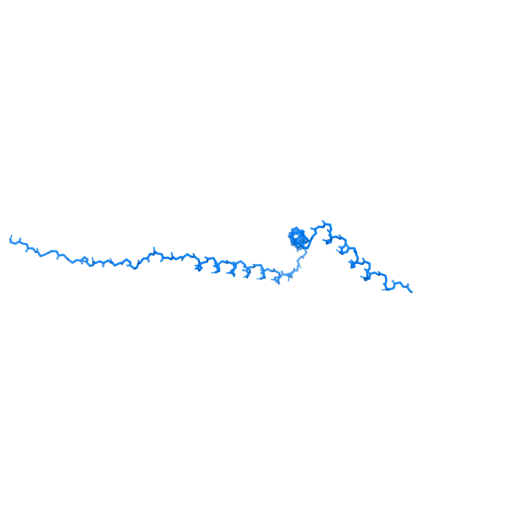919 21.183 40.585 1.00 58.69 80 GLY A N 1
ATOM 629 C CA . GLY A 1 80 ? -5.182 21.105 41.835 1.00 58.69 80 GLY A CA 1
ATOM 630 C C . GLY A 1 80 ? -5.902 20.191 42.829 1.00 58.69 80 GLY A C 1
ATOM 631 O O . GLY A 1 80 ? -7.103 19.952 42.705 1.00 58.69 80 GLY A O 1
ATOM 632 N N . PRO A 1 81 ? -5.199 19.680 43.850 1.00 56.78 81 PRO A N 1
ATOM 633 C CA . PRO A 1 81 ? -5.842 18.913 44.902 1.00 56.78 81 PRO A CA 1
ATOM 634 C C . PRO A 1 81 ? -6.905 19.793 45.571 1.00 56.78 81 PRO A C 1
ATOM 636 O O . PRO A 1 81 ? -6.588 20.835 46.146 1.00 56.78 81 PRO A O 1
ATOM 639 N N . VAL A 1 82 ? -8.172 19.382 45.480 1.00 60.97 82 VAL A N 1
ATOM 640 C CA . VAL A 1 82 ? -9.288 19.989 46.212 1.00 60.97 82 VAL A CA 1
ATOM 641 C C . VAL A 1 82 ? -8.982 19.883 47.706 1.00 60.97 82 VAL A C 1
ATOM 643 O O . VAL A 1 82 ? -9.198 18.848 48.338 1.00 60.97 82 VAL A O 1
ATOM 646 N N . VAL A 1 83 ? -8.462 20.964 48.282 1.00 59.28 83 VAL A N 1
ATOM 647 C CA . VAL A 1 83 ? -8.377 21.148 49.729 1.00 59.28 83 VAL A CA 1
ATOM 648 C C . VAL A 1 83 ? -9.808 21.351 50.218 1.00 59.28 83 VAL A C 1
ATOM 650 O O . VAL A 1 83 ? -10.391 22.411 50.016 1.00 59.28 83 VAL A O 1
ATOM 653 N N . ARG A 1 84 ? -10.402 20.323 50.834 1.00 62.88 84 ARG A N 1
ATOM 654 C CA . ARG A 1 84 ? -11.604 20.465 51.668 1.00 62.88 84 ARG A CA 1
ATOM 655 C C . ARG A 1 84 ? -11.160 20.911 53.067 1.00 62.88 84 ARG A C 1
ATOM 657 O O . ARG A 1 84 ? -10.599 20.079 53.781 1.00 62.88 84 ARG A O 1
ATOM 664 N N . PRO A 1 85 ? -11.418 22.153 53.511 1.00 59.78 85 PRO A N 1
ATOM 665 C CA . PRO A 1 85 ? -11.319 22.469 54.922 1.00 59.78 85 PRO A CA 1
ATOM 666 C C . PRO A 1 85 ? -12.553 21.901 55.635 1.00 59.78 85 PRO A C 1
ATOM 668 O O . PRO A 1 85 ? -13.673 22.369 55.456 1.00 59.78 85 PRO A O 1
ATOM 671 N N . SER A 1 86 ? -12.312 20.815 56.369 1.00 58.44 86 SER A N 1
ATOM 672 C CA . SER A 1 86 ? -12.896 20.469 57.674 1.00 58.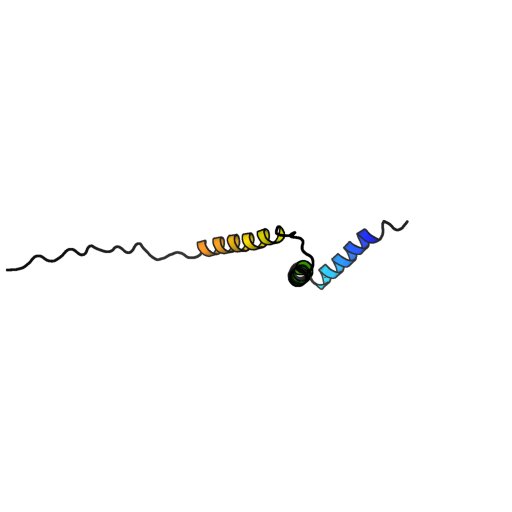44 86 SER A CA 1
ATOM 673 C C . SER A 1 86 ? -14.187 21.191 58.080 1.00 58.44 86 SER A C 1
ATOM 675 O O . SER A 1 86 ? -14.175 22.293 58.625 1.00 58.44 86 SER A O 1
ATOM 677 N N . GLN A 1 87 ? -15.287 20.465 57.901 1.00 57.34 87 GLN A N 1
ATOM 678 C CA . GLN A 1 87 ? -16.521 20.589 58.664 1.00 57.34 87 GLN A CA 1
ATOM 679 C C . GLN A 1 87 ? -16.220 20.277 60.141 1.00 57.34 87 GLN A C 1
ATOM 681 O O . GLN A 1 87 ? -15.790 19.172 60.466 1.00 57.34 87 GLN A O 1
ATOM 686 N N . GLY A 1 88 ? -16.391 21.270 61.011 1.00 61.97 88 GLY A N 1
ATOM 687 C CA . GLY A 1 88 ? -16.235 21.161 62.458 1.00 61.97 88 GLY A CA 1
ATOM 688 C C . GLY A 1 88 ? -17.134 22.198 63.115 1.00 61.97 88 GLY A C 1
ATOM 689 O O . GLY A 1 88 ? -16.903 23.397 62.983 1.00 61.97 88 GLY A O 1
ATOM 690 N N . ASP A 1 89 ? -18.206 21.699 63.713 1.00 60.47 89 ASP A N 1
ATOM 691 C CA . ASP A 1 89 ? -19.382 22.416 64.182 1.00 60.47 89 ASP A CA 1
ATOM 692 C C . ASP A 1 89 ? -19.113 23.545 65.191 1.00 60.47 89 ASP A C 1
ATOM 694 O O . ASP A 1 89 ? -18.174 23.523 65.988 1.00 60.47 89 ASP A O 1
ATOM 698 N N . LEU A 1 90 ? -19.992 24.547 65.135 1.00 71.69 90 LEU A N 1
ATOM 699 C CA . LEU A 1 90 ? -20.008 25.735 65.985 1.00 71.69 90 LEU A CA 1
ATOM 700 C C . LEU A 1 90 ? -20.291 25.394 67.466 1.00 71.69 90 LEU A C 1
ATOM 702 O O . LEU A 1 90 ? -21.100 24.509 67.744 1.00 71.69 90 LEU A O 1
ATOM 706 N N . PRO A 1 91 ? -19.719 26.141 68.432 1.00 72.94 91 PRO A N 1
ATOM 707 C CA . PRO A 1 91 ? -20.075 26.001 69.843 1.00 72.94 91 PRO A CA 1
ATOM 708 C C . PRO A 1 91 ? -21.479 26.575 70.133 1.00 72.94 91 PRO A C 1
ATOM 710 O O . PRO A 1 91 ? -21.848 27.598 69.545 1.00 72.94 91 PRO A O 1
ATOM 713 N N . PRO A 1 92 ? -22.256 25.992 71.070 1.00 72.69 92 PRO A N 1
ATOM 714 C CA . PRO A 1 92 ? -23.525 26.571 71.496 1.00 72.69 92 PRO A CA 1
ATOM 715 C C . PRO A 1 92 ? -23.274 27.852 72.306 1.00 72.69 92 PRO A C 1
ATOM 717 O O . PRO A 1 92 ? -22.508 27.856 73.271 1.00 72.69 92 PRO A O 1
ATOM 720 N N . LYS A 1 93 ? -23.920 28.953 71.910 1.00 65.62 93 LYS A N 1
ATOM 721 C CA . LYS A 1 93 ? -24.014 30.172 72.720 1.00 65.62 93 LYS A CA 1
ATOM 722 C C . LYS A 1 93 ? -25.269 30.102 73.593 1.00 65.62 93 LYS A C 1
ATOM 724 O O . LYS A 1 93 ? -26.346 29.930 73.038 1.00 65.62 93 LYS A O 1
ATOM 729 N N . SER A 1 94 ? -25.034 30.290 74.895 1.00 62.34 94 SER A N 1
ATOM 730 C CA . SER A 1 94 ? -25.880 30.910 75.936 1.00 62.34 94 SER A CA 1
ATOM 731 C C . SER A 1 94 ? -27.336 30.475 76.070 1.00 62.34 94 SER A C 1
ATOM 733 O O . SER A 1 94 ? -28.149 30.822 75.191 1.00 62.34 94 SER A O 1
#

pLDDT: mean 72.47, std 13.92, range [51.12, 93.94]

Secondary structure (DSSP, 8-state):
--TTSHHHHHHHHHHHHHHHH-TTHHHHHHHHHHHHHHHHHHHHHHHS------TTHHHHHHHHHHHHHHHHTS--------------PPPPP-